Protein AF-A0A7W4HFF4-F1 (afdb_monomer_lite)

Structure (mmCIF, N/CA/C/O backbone):
data_AF-A0A7W4HFF4-F1
#
_entry.id   AF-A0A7W4HFF4-F1
#
loop_
_atom_site.group_PDB
_atom_site.id
_atom_site.type_symbol
_atom_site.label_atom_id
_atom_site.label_alt_id
_atom_site.label_comp_id
_atom_site.label_asym_id
_atom_site.label_entity_id
_atom_site.label_seq_id
_atom_site.pdbx_PDB_ins_code
_atom_site.Cartn_x
_atom_site.Cartn_y
_atom_site.Cartn_z
_atom_site.occupancy
_atom_site.B_iso_or_equiv
_atom_site.auth_seq_id
_atom_site.auth_comp_id
_atom_site.auth_asym_id
_atom_site.auth_atom_id
_atom_site.pdbx_PDB_model_num
ATOM 1 N N . MET A 1 1 ? 25.018 30.167 -83.574 1.00 41.09 1 MET A N 1
ATOM 2 C CA . MET A 1 1 ? 24.371 29.068 -84.323 1.00 41.09 1 MET A CA 1
ATOM 3 C C . MET A 1 1 ? 24.037 27.959 -83.341 1.00 41.09 1 MET A C 1
ATOM 5 O O . MET A 1 1 ? 24.843 27.673 -82.468 1.00 41.09 1 MET A O 1
ATOM 9 N N . LYS A 1 2 ? 22.814 27.438 -83.441 1.00 47.41 2 LYS A N 1
ATOM 10 C CA . LYS A 1 2 ? 22.212 26.390 -82.606 1.00 47.41 2 LYS A CA 1
ATOM 11 C C . LYS A 1 2 ? 23.017 25.086 -82.650 1.00 47.41 2 LYS A C 1
ATOM 13 O O . LYS A 1 2 ? 23.523 24.759 -83.720 1.00 47.41 2 LYS A O 1
ATOM 18 N N . LYS A 1 3 ? 23.011 24.322 -81.552 1.00 48.97 3 LYS A N 1
ATOM 19 C CA . LYS A 1 3 ? 22.792 22.863 -81.538 1.00 48.97 3 LYS A CA 1
ATOM 20 C C . LYS A 1 3 ? 22.540 22.372 -80.111 1.00 48.97 3 LYS A C 1
ATOM 22 O O . LYS A 1 3 ? 23.111 22.861 -79.147 1.00 48.97 3 LYS A O 1
ATOM 27 N N . THR A 1 4 ? 21.596 21.458 -80.037 1.00 56.78 4 THR A N 1
ATOM 28 C CA . THR A 1 4 ? 20.782 21.053 -78.898 1.00 56.78 4 THR A CA 1
ATOM 29 C C . THR A 1 4 ? 21.118 19.603 -78.520 1.00 56.78 4 THR A C 1
ATOM 31 O O . THR A 1 4 ? 21.523 18.853 -79.402 1.00 56.78 4 THR A O 1
ATOM 34 N N . ILE A 1 5 ? 20.790 19.217 -77.272 1.00 54.94 5 ILE A N 1
ATOM 35 C CA . ILE A 1 5 ? 20.421 17.854 -76.806 1.00 54.94 5 ILE A CA 1
ATOM 36 C C . ILE A 1 5 ? 21.592 16.867 -76.556 1.00 54.94 5 ILE A C 1
ATOM 38 O O . ILE A 1 5 ? 22.292 16.492 -77.484 1.00 54.94 5 ILE A O 1
ATOM 42 N N . LEU A 1 6 ? 21.761 16.340 -75.327 1.00 48.41 6 LEU A N 1
ATOM 43 C CA . LEU A 1 6 ? 21.040 15.154 -74.822 1.00 48.41 6 LEU A CA 1
ATOM 44 C C . LEU A 1 6 ? 21.296 14.894 -73.321 1.00 48.41 6 LEU A C 1
ATOM 46 O O . LEU A 1 6 ? 22.393 15.072 -72.803 1.00 48.41 6 LEU A O 1
ATOM 50 N N . LEU A 1 7 ? 20.213 14.487 -72.663 1.00 52.03 7 LEU A N 1
ATOM 51 C CA . LEU A 1 7 ? 20.018 14.097 -71.268 1.00 52.03 7 LEU A CA 1
ATOM 52 C C . LEU A 1 7 ? 20.974 13.006 -70.756 1.00 52.03 7 LEU A C 1
ATOM 54 O O . LEU A 1 7 ? 21.069 11.942 -71.359 1.00 52.03 7 LEU A O 1
ATOM 58 N N . LEU A 1 8 ? 21.508 13.198 -69.546 1.00 53.56 8 LEU A N 1
ATOM 59 C CA . LEU A 1 8 ? 21.849 12.100 -68.639 1.00 53.56 8 LEU A CA 1
ATOM 60 C C . LEU A 1 8 ? 21.170 12.346 -67.288 1.00 53.56 8 LEU A C 1
ATOM 62 O O . LEU A 1 8 ? 21.556 13.217 -66.512 1.00 53.56 8 LEU A O 1
ATOM 66 N N . PHE A 1 9 ? 20.112 11.570 -67.055 1.00 49.31 9 PHE A N 1
ATOM 67 C CA . PHE A 1 9 ? 19.421 11.425 -65.780 1.00 49.31 9 PHE A CA 1
ATOM 68 C C . PHE A 1 9 ? 20.376 10.818 -64.745 1.00 49.31 9 PHE A C 1
ATOM 70 O O . PHE A 1 9 ? 20.553 9.604 -64.679 1.00 49.31 9 PHE A O 1
ATOM 77 N N . GLY A 1 10 ? 20.979 11.665 -63.914 1.00 48.59 10 GLY A N 1
ATOM 78 C CA . GLY A 1 10 ? 21.575 11.241 -62.654 1.00 48.59 10 GLY A CA 1
ATOM 79 C C . GLY A 1 10 ? 20.489 11.144 -61.590 1.00 48.59 10 GLY A C 1
ATOM 80 O O . GLY A 1 10 ? 20.139 12.149 -60.977 1.00 48.59 10 GLY A O 1
ATOM 81 N N . PHE A 1 11 ? 19.953 9.942 -61.367 1.00 52.25 11 PHE A N 1
ATOM 82 C CA . PHE A 1 11 ? 19.174 9.620 -60.169 1.00 52.25 11 PHE A CA 1
ATOM 83 C C . PHE A 1 11 ? 20.091 9.707 -58.936 1.00 52.25 11 PHE A C 1
ATOM 85 O O . PHE A 1 11 ? 20.607 8.705 -58.447 1.00 52.25 11 PHE A O 1
ATOM 92 N N . LEU A 1 12 ? 20.299 10.917 -58.414 1.00 51.22 12 LEU A N 1
ATOM 93 C CA . LEU A 1 12 ? 20.770 11.107 -57.046 1.00 51.22 12 LEU A CA 1
ATOM 94 C C . LEU A 1 12 ? 19.576 10.913 -56.114 1.00 51.22 12 LEU A C 1
ATOM 96 O O . LEU A 1 12 ? 18.897 11.848 -55.702 1.00 51.22 12 LEU A O 1
ATOM 100 N N . SER A 1 13 ? 19.324 9.644 -55.802 1.00 55.31 13 SER A N 1
ATOM 101 C CA . SER A 1 13 ? 18.551 9.238 -54.635 1.00 55.31 13 SER A CA 1
ATOM 102 C C . SER A 1 13 ? 19.335 9.619 -53.376 1.00 55.31 13 SER A C 1
ATOM 104 O O . SER A 1 13 ? 20.003 8.783 -52.771 1.00 55.31 13 SER A O 1
ATOM 106 N N . THR A 1 14 ? 19.279 10.887 -52.971 1.00 54.44 14 THR A N 1
ATOM 107 C CA . THR A 1 14 ? 19.642 11.284 -51.608 1.00 54.44 14 THR A CA 1
ATOM 108 C C . THR A 1 14 ? 18.366 11.328 -50.789 1.00 54.44 14 THR A C 1
ATOM 110 O O . THR A 1 14 ? 17.456 12.103 -51.080 1.00 54.44 14 THR A O 1
ATOM 113 N N . GLY A 1 15 ? 18.297 10.414 -49.823 1.00 57.16 15 GLY A N 1
ATOM 114 C CA . GLY A 1 15 ? 17.109 10.083 -49.057 1.00 57.16 15 GLY A CA 1
ATOM 115 C C . GLY A 1 15 ? 16.388 11.292 -48.476 1.00 57.16 15 GLY A C 1
ATOM 116 O O . GLY A 1 15 ? 16.991 12.266 -48.026 1.00 57.16 15 GLY A O 1
ATOM 117 N N . ILE A 1 16 ? 15.066 11.172 -48.458 1.00 51.16 16 ILE A N 1
ATOM 118 C CA . ILE A 1 16 ? 14.171 12.026 -47.691 1.00 51.16 16 ILE A CA 1
ATOM 119 C C . ILE A 1 16 ? 14.511 11.787 -46.216 1.00 51.16 16 ILE A C 1
ATOM 121 O O . ILE A 1 16 ? 13.956 10.904 -45.566 1.00 51.16 16 ILE A O 1
ATOM 125 N N . PHE A 1 17 ? 15.465 12.542 -45.676 1.00 53.81 17 PHE A N 1
ATOM 126 C CA . PHE A 1 17 ? 15.553 12.693 -44.235 1.00 53.81 17 PHE A CA 1
ATOM 127 C C . PHE A 1 17 ? 14.319 13.483 -43.830 1.00 53.81 17 PHE A C 1
ATOM 129 O O . PHE A 1 17 ? 14.193 14.663 -44.156 1.00 53.81 17 PHE A O 1
ATOM 136 N N . ALA A 1 18 ? 13.392 12.807 -43.155 1.00 48.66 18 ALA A N 1
ATOM 137 C CA . ALA A 1 18 ? 12.320 13.450 -42.423 1.00 48.66 18 ALA A CA 1
ATOM 138 C C . ALA A 1 18 ? 12.959 14.467 -41.467 1.00 48.66 18 ALA A C 1
ATOM 140 O O . ALA A 1 18 ? 13.519 14.106 -40.424 1.00 48.66 18 ALA A O 1
ATOM 141 N N . GLN A 1 19 ? 12.961 15.736 -41.877 1.00 48.03 19 GLN A N 1
ATOM 142 C CA . GLN A 1 19 ? 13.445 16.824 -41.051 1.00 48.03 19 GLN A CA 1
ATOM 143 C C . GLN A 1 19 ? 12.420 17.020 -39.944 1.00 48.03 19 GLN A C 1
ATOM 145 O O . GLN A 1 19 ? 11.314 17.510 -40.166 1.00 48.03 19 GLN A O 1
ATOM 150 N N . SER A 1 20 ? 12.770 16.577 -38.741 1.00 55.72 20 SER A N 1
ATOM 151 C CA . SER A 1 20 ? 12.096 17.072 -37.552 1.00 55.72 20 SER A CA 1
ATOM 152 C C . SER A 1 20 ? 12.298 18.577 -37.453 1.00 55.72 20 SER A C 1
ATOM 154 O O . SER A 1 20 ? 13.272 19.139 -37.951 1.00 55.72 20 SER A O 1
ATOM 156 N N . GLN A 1 21 ? 11.386 19.224 -36.739 1.00 63.94 21 GLN A N 1
ATOM 157 C CA . GLN A 1 21 ? 11.480 20.648 -36.431 1.00 63.94 21 GLN A CA 1
ATOM 158 C C . GLN A 1 21 ? 12.743 21.005 -35.613 1.00 63.94 21 GLN A C 1
ATOM 160 O O . GLN A 1 21 ? 13.084 22.181 -35.542 1.00 63.94 21 GLN A O 1
ATOM 165 N N . TYR A 1 22 ? 13.438 20.028 -35.000 1.00 73.62 22 TYR A N 1
ATOM 166 C CA . TYR A 1 22 ? 14.584 20.279 -34.119 1.00 73.62 22 TYR A CA 1
ATOM 167 C C . TYR A 1 22 ? 15.729 19.284 -34.316 1.00 73.62 22 TYR A C 1
ATOM 169 O O . TYR A 1 22 ? 15.546 18.072 -34.212 1.00 73.62 22 TYR A O 1
ATOM 177 N N . THR A 1 23 ? 16.939 19.803 -34.518 1.00 80.81 23 THR A N 1
ATOM 178 C CA . THR A 1 23 ? 18.147 18.975 -34.606 1.00 80.81 23 THR A CA 1
ATOM 179 C C . THR A 1 23 ? 18.574 18.454 -33.234 1.00 80.81 23 THR A C 1
ATOM 181 O O . THR A 1 23 ? 18.249 19.029 -32.196 1.00 80.81 23 THR A O 1
ATOM 184 N N . VAL A 1 24 ? 19.380 17.389 -33.228 1.00 79.69 24 VAL A N 1
ATOM 185 C CA . VAL A 1 24 ? 19.966 16.813 -32.006 1.00 79.69 24 VAL A CA 1
ATOM 186 C C . VAL A 1 24 ? 20.655 17.882 -31.149 1.00 79.69 24 VAL A C 1
ATOM 188 O O . VAL A 1 24 ? 20.428 17.936 -29.943 1.00 79.69 24 VAL A O 1
ATOM 191 N N . GLU A 1 25 ? 21.441 18.769 -31.762 1.00 81.44 25 GLU A N 1
ATOM 192 C CA . GLU A 1 25 ? 22.137 19.838 -31.037 1.00 81.44 25 GLU A CA 1
ATOM 193 C C . GLU A 1 25 ? 21.177 20.873 -30.438 1.00 81.44 25 GLU A C 1
ATOM 195 O O . GLU A 1 25 ? 21.407 21.382 -29.338 1.00 81.44 25 GLU A O 1
ATOM 200 N N . GLN A 1 26 ? 20.081 21.178 -31.138 1.00 79.50 26 GLN A N 1
ATOM 201 C CA . GLN A 1 26 ? 19.042 22.077 -30.634 1.00 79.50 26 GLN A CA 1
ATOM 202 C C . GLN A 1 26 ? 18.314 21.448 -29.441 1.00 79.50 26 GLN A C 1
ATOM 204 O O . GLN A 1 26 ? 18.057 22.125 -28.445 1.00 79.50 26 GLN A O 1
ATOM 209 N N . THR A 1 27 ? 18.043 20.142 -29.487 1.00 83.75 27 THR A N 1
ATOM 210 C CA . THR A 1 27 ? 17.456 19.400 -28.363 1.00 83.75 27 THR A CA 1
ATOM 211 C C . THR A 1 27 ? 18.422 19.291 -27.173 1.00 83.75 27 THR A C 1
ATOM 213 O O . THR A 1 27 ? 18.000 19.353 -26.013 1.00 83.75 27 THR A O 1
ATOM 216 N N . GLU A 1 28 ? 19.730 19.188 -27.419 1.00 82.94 28 GLU A N 1
ATOM 217 C CA . GLU A 1 28 ? 20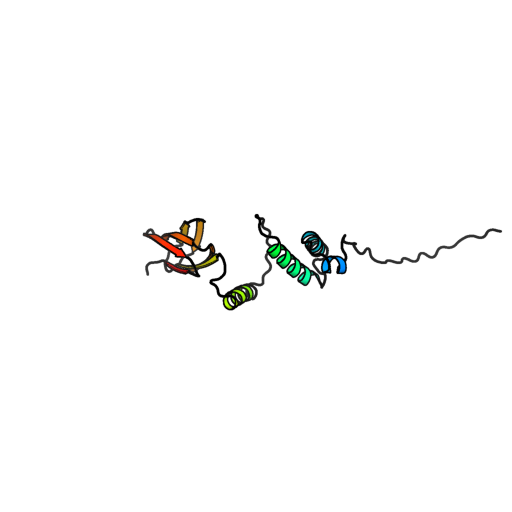.760 19.175 -26.370 1.00 82.94 28 GLU A CA 1
ATOM 218 C C . GLU A 1 28 ? 20.889 20.519 -25.659 1.00 82.94 28 GLU A C 1
ATOM 220 O O . GLU A 1 28 ? 20.982 20.540 -24.430 1.00 82.94 28 GLU A O 1
ATOM 225 N N . LYS A 1 29 ? 20.814 21.630 -26.396 1.00 86.25 29 LYS A N 1
ATOM 226 C CA . LYS A 1 29 ? 20.913 22.985 -25.832 1.00 86.25 29 LYS A CA 1
ATOM 227 C C . LYS A 1 29 ? 19.598 23.496 -25.228 1.00 86.25 29 LYS A C 1
ATOM 229 O O . LYS A 1 29 ? 19.630 24.375 -24.373 1.00 86.25 29 LYS A O 1
ATOM 234 N N . SER A 1 30 ? 18.448 22.949 -25.628 1.00 80.88 30 SER A N 1
ATOM 235 C CA . SER A 1 30 ? 17.135 23.403 -25.146 1.00 80.88 30 SER A CA 1
ATOM 236 C C . SER A 1 30 ? 16.778 22.860 -23.756 1.00 80.88 30 SER A C 1
ATOM 238 O O . SER A 1 30 ? 16.967 21.675 -23.476 1.00 80.88 30 SER A O 1
ATOM 240 N N . ASN A 1 31 ? 16.205 23.712 -22.902 1.00 85.00 31 ASN A N 1
ATOM 241 C CA . ASN A 1 31 ? 15.615 23.337 -21.609 1.00 85.00 31 ASN A CA 1
ATOM 242 C C . ASN A 1 31 ? 14.079 23.219 -21.664 1.00 85.00 31 ASN A C 1
ATOM 244 O O . ASN A 1 31 ? 13.447 23.012 -20.632 1.00 85.00 31 ASN A O 1
ATOM 248 N N . ASP A 1 32 ? 13.469 23.347 -22.846 1.00 83.69 32 ASP A N 1
ATOM 249 C CA . ASP A 1 32 ? 12.020 23.212 -23.013 1.00 83.69 32 ASP A CA 1
ATOM 250 C C . ASP A 1 32 ? 11.620 21.723 -23.109 1.00 83.69 32 ASP A C 1
ATOM 252 O O . ASP A 1 32 ? 12.034 21.035 -24.054 1.00 83.69 32 ASP A O 1
ATOM 256 N N . PRO A 1 33 ? 10.795 21.196 -22.180 1.00 85.25 33 PRO A N 1
ATOM 257 C CA . PRO A 1 33 ? 10.343 19.807 -22.218 1.00 85.25 33 PRO A CA 1
ATOM 258 C C . PRO A 1 33 ? 9.572 19.458 -23.500 1.00 85.25 33 PRO A C 1
ATOM 260 O O . PRO A 1 33 ? 9.632 18.311 -23.941 1.00 85.25 33 PRO A O 1
ATOM 263 N N . LYS A 1 34 ? 8.895 20.416 -24.147 1.00 85.56 34 LYS A N 1
ATOM 264 C CA . LYS A 1 34 ? 8.171 20.176 -25.406 1.00 85.56 34 LYS A CA 1
ATOM 265 C C . LYS A 1 34 ? 9.126 19.887 -26.562 1.00 85.56 34 LYS A C 1
ATOM 267 O O . LYS A 1 34 ? 8.871 18.978 -27.349 1.00 85.56 34 LYS A O 1
ATOM 272 N N . VAL A 1 35 ? 10.251 20.602 -26.628 1.00 85.44 35 VAL A N 1
ATOM 273 C CA . VAL A 1 35 ? 11.298 20.390 -27.645 1.00 85.44 35 VAL A CA 1
ATOM 274 C C . VAL A 1 35 ? 11.923 19.003 -27.486 1.00 85.44 35 VAL A C 1
ATOM 276 O O . VAL A 1 35 ? 12.103 18.280 -28.466 1.00 85.44 35 VAL A O 1
ATOM 279 N N . VAL A 1 36 ? 12.190 18.595 -26.242 1.00 86.94 36 VAL A N 1
ATOM 280 C CA . VAL A 1 36 ? 12.753 17.273 -25.931 1.00 86.94 36 VAL A CA 1
ATOM 281 C C . VAL A 1 36 ? 11.743 16.150 -26.208 1.00 86.94 36 VAL A C 1
ATOM 283 O O . VAL A 1 36 ? 12.107 15.138 -26.806 1.00 86.94 36 VAL A O 1
ATOM 286 N N . ALA A 1 37 ? 10.468 16.332 -25.851 1.00 86.94 37 ALA A N 1
ATOM 287 C CA . ALA A 1 37 ? 9.404 15.363 -26.124 1.00 86.94 37 ALA A CA 1
ATOM 288 C C . ALA A 1 37 ? 9.172 15.153 -27.629 1.00 86.94 37 ALA A C 1
ATOM 290 O O . ALA A 1 37 ? 9.077 14.012 -28.081 1.00 86.94 37 ALA A O 1
ATOM 291 N N . ASN A 1 38 ? 9.151 16.236 -28.413 1.00 85.94 38 ASN A N 1
ATOM 292 C CA . ASN A 1 38 ? 8.966 16.162 -29.861 1.00 85.94 38 ASN A CA 1
ATOM 293 C C . ASN A 1 38 ? 10.100 15.376 -30.544 1.00 85.94 38 ASN A C 1
ATOM 295 O O . ASN A 1 38 ? 9.850 14.584 -31.450 1.00 85.94 38 ASN A O 1
ATOM 299 N N . PHE A 1 39 ? 11.346 15.533 -30.084 1.00 87.00 39 PHE A N 1
ATOM 300 C CA . PHE A 1 39 ? 12.468 14.744 -30.598 1.00 87.00 39 PHE A CA 1
ATOM 301 C C . PHE A 1 39 ? 12.297 13.241 -30.306 1.00 87.00 39 PHE A C 1
ATOM 303 O O . PHE A 1 39 ? 12.492 12.409 -31.190 1.00 87.00 39 PHE A O 1
ATOM 310 N N . ILE A 1 40 ? 11.890 12.882 -29.083 1.00 86.19 40 ILE A N 1
ATOM 311 C CA . ILE A 1 40 ? 11.707 11.480 -28.664 1.00 86.19 40 ILE A CA 1
ATOM 312 C C . ILE A 1 40 ? 10.621 10.777 -29.490 1.00 86.19 40 ILE A C 1
ATOM 314 O O . ILE A 1 40 ? 10.798 9.615 -29.853 1.00 86.19 40 ILE A O 1
ATOM 318 N N . VAL A 1 41 ? 9.511 11.469 -29.774 1.00 88.50 41 VAL A N 1
ATOM 319 C CA . VAL A 1 41 ? 8.390 10.929 -30.563 1.00 88.50 41 VAL A CA 1
ATOM 320 C C . VAL A 1 41 ? 8.797 10.698 -32.017 1.00 88.50 41 VAL A C 1
ATOM 322 O O . VAL A 1 41 ? 8.482 9.653 -32.579 1.00 88.50 41 VAL A O 1
ATOM 325 N N . ASN A 1 42 ? 9.536 11.638 -32.610 1.00 81.94 42 ASN A N 1
ATOM 326 C CA . ASN A 1 42 ? 9.919 11.564 -34.019 1.00 81.94 42 ASN A CA 1
ATOM 327 C C . ASN A 1 42 ? 11.100 10.610 -34.282 1.00 81.94 42 ASN A C 1
ATOM 329 O O . ASN A 1 42 ? 11.239 10.113 -35.397 1.00 81.94 42 ASN A O 1
ATOM 333 N N . TYR A 1 43 ? 11.930 10.317 -33.271 1.00 82.31 43 TYR A N 1
ATOM 334 C CA . TYR A 1 43 ? 13.108 9.451 -33.411 1.00 82.31 43 TYR A CA 1
ATOM 335 C C . TYR A 1 43 ? 13.215 8.392 -32.304 1.00 82.31 43 TYR A C 1
ATOM 337 O O . TYR A 1 43 ? 14.159 8.401 -31.509 1.00 82.31 43 TYR A O 1
ATOM 345 N N . PRO A 1 44 ? 12.293 7.421 -32.242 1.00 80.06 44 PRO A N 1
ATOM 346 C CA . PRO A 1 44 ? 12.268 6.434 -31.164 1.00 80.06 44 PRO A CA 1
ATOM 347 C C . PRO A 1 44 ? 13.510 5.524 -31.126 1.00 80.06 44 PRO A C 1
ATOM 349 O O . PRO A 1 44 ? 13.874 5.046 -30.052 1.00 80.06 44 PRO A O 1
ATOM 352 N N . THR A 1 45 ? 14.173 5.307 -32.267 1.00 81.88 45 THR A N 1
ATOM 353 C CA . THR A 1 45 ? 15.332 4.407 -32.426 1.00 81.88 45 THR A CA 1
ATOM 354 C C . THR A 1 45 ? 16.684 5.127 -32.485 1.00 81.88 45 THR A C 1
ATOM 356 O O . THR A 1 45 ? 17.717 4.478 -32.633 1.00 81.88 45 THR A O 1
ATOM 359 N N . HIS A 1 46 ? 16.714 6.458 -32.366 1.00 84.19 46 HIS A N 1
ATOM 360 C CA . HIS A 1 46 ? 17.957 7.226 -32.456 1.00 84.19 46 HIS A CA 1
ATOM 361 C C . HIS A 1 46 ? 18.844 7.017 -31.209 1.00 84.19 46 HIS A C 1
ATOM 363 O O . HIS A 1 46 ? 18.332 7.004 -30.085 1.00 84.19 46 HIS A O 1
ATOM 369 N N . PRO A 1 47 ? 20.181 6.905 -31.355 1.00 84.75 47 PRO A N 1
ATOM 370 C CA . PRO A 1 47 ? 21.090 6.564 -30.254 1.00 84.75 47 PRO A CA 1
ATOM 371 C C . PRO A 1 47 ? 21.060 7.553 -29.080 1.00 84.75 47 PRO A C 1
ATOM 373 O O . PRO A 1 47 ? 21.327 7.163 -27.947 1.00 84.75 47 PRO A O 1
ATOM 376 N N . LYS A 1 48 ? 20.694 8.823 -29.316 1.00 84.12 48 LYS A N 1
ATOM 377 C CA . LYS A 1 48 ? 20.547 9.838 -28.251 1.00 84.12 48 LYS A CA 1
ATOM 378 C C . LYS A 1 48 ? 19.156 9.902 -27.603 1.00 84.12 48 LYS A C 1
ATOM 380 O O . LYS A 1 48 ? 18.966 10.608 -26.617 1.00 84.12 48 LYS A O 1
ATOM 385 N N . THR A 1 49 ? 18.173 9.160 -28.105 1.00 82.19 49 THR A N 1
ATOM 386 C CA . THR A 1 49 ? 16.806 9.154 -27.555 1.00 82.19 49 THR A CA 1
ATOM 387 C C . THR A 1 49 ? 16.723 8.688 -26.094 1.00 82.19 49 THR A C 1
ATOM 389 O O . THR A 1 49 ? 15.964 9.296 -25.335 1.00 82.19 49 THR A O 1
ATOM 392 N N . PRO A 1 50 ? 17.504 7.692 -25.627 1.00 86.62 50 PRO A N 1
ATOM 393 C CA . PRO A 1 50 ? 17.556 7.334 -24.206 1.00 86.62 50 PRO A CA 1
ATOM 394 C C . PRO A 1 50 ? 18.006 8.493 -23.301 1.00 86.62 50 PRO A C 1
ATOM 396 O O . PRO A 1 50 ? 17.436 8.696 -22.228 1.00 86.62 50 PRO A O 1
ATOM 399 N N . GLU A 1 51 ? 18.975 9.294 -23.751 1.00 86.69 51 GLU A N 1
ATOM 400 C CA . GLU A 1 51 ? 19.468 10.464 -23.015 1.00 86.69 51 GLU A CA 1
ATOM 401 C C . GLU A 1 51 ? 18.423 11.582 -22.971 1.00 86.69 51 GLU A C 1
ATOM 403 O O . GLU A 1 51 ? 18.162 12.159 -21.913 1.00 86.69 51 GLU A O 1
ATOM 408 N N . PHE A 1 52 ? 17.726 11.830 -24.080 1.00 89.19 52 PHE A N 1
ATOM 409 C CA . PHE A 1 52 ? 16.638 12.806 -24.103 1.00 89.19 52 PHE A CA 1
ATOM 410 C C . PHE A 1 52 ? 15.445 12.392 -23.240 1.00 89.19 52 PHE A C 1
ATOM 412 O O . PHE A 1 52 ? 14.863 13.245 -22.571 1.00 89.19 52 PHE A O 1
ATOM 419 N N . LYS A 1 53 ? 15.125 11.095 -23.149 1.00 86.12 53 LYS A N 1
ATOM 420 C CA . LYS A 1 53 ? 14.116 10.586 -22.200 1.00 86.12 53 LYS A CA 1
ATOM 421 C C . LYS A 1 53 ? 14.494 10.900 -20.749 1.00 86.12 53 LYS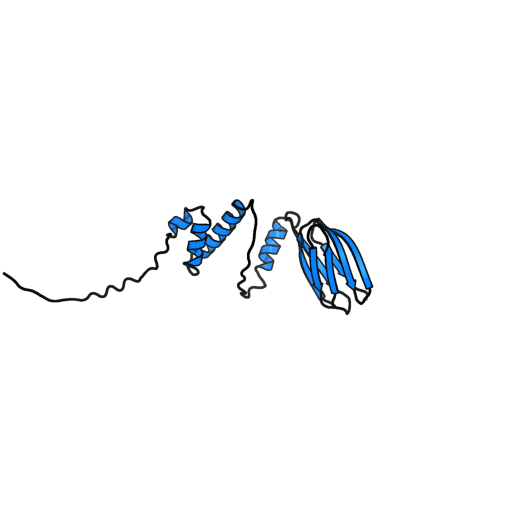 A C 1
ATOM 423 O O . LYS A 1 53 ? 13.653 11.367 -19.982 1.00 86.12 53 LYS A O 1
ATOM 428 N N . ARG A 1 54 ? 15.766 10.708 -20.379 1.00 88.00 54 ARG A N 1
ATOM 429 C CA . ARG A 1 54 ? 16.287 11.061 -19.045 1.00 88.00 54 ARG A CA 1
ATOM 430 C C . ARG A 1 54 ? 16.241 12.568 -18.798 1.00 88.00 54 ARG A C 1
ATOM 432 O O . ARG A 1 54 ? 15.835 12.998 -17.719 1.00 88.00 54 ARG A O 1
ATOM 439 N N . LYS A 1 55 ? 16.623 13.370 -19.794 1.00 86.31 55 LYS A N 1
ATOM 440 C CA . LYS A 1 55 ? 16.576 14.836 -19.727 1.00 86.31 55 LYS A CA 1
ATOM 441 C C . LYS A 1 55 ? 15.145 15.344 -19.527 1.00 86.31 55 LYS A C 1
ATOM 443 O O . LYS A 1 55 ? 14.922 16.164 -18.642 1.00 86.31 55 LYS A O 1
ATOM 448 N N . LEU A 1 56 ? 14.174 14.805 -20.266 1.00 86.56 56 LEU A N 1
ATOM 449 C CA . LEU A 1 56 ? 12.759 15.159 -20.132 1.00 86.56 56 LEU A CA 1
ATOM 450 C C . LEU A 1 56 ? 12.214 14.853 -18.730 1.00 86.56 56 LEU A C 1
ATOM 452 O O . LEU A 1 56 ? 11.552 15.704 -18.145 1.00 86.56 56 LEU A O 1
ATOM 456 N N . ALA A 1 57 ? 12.553 13.692 -18.161 1.00 85.19 57 ALA A N 1
ATOM 457 C CA . ALA A 1 57 ? 12.144 13.322 -16.803 1.00 85.19 57 ALA A CA 1
ATOM 458 C C . ALA A 1 57 ? 12.692 14.286 -15.731 1.00 85.19 57 ALA A C 1
ATOM 460 O O . ALA A 1 57 ? 12.005 14.616 -14.763 1.00 85.19 57 ALA A O 1
ATOM 461 N N . ARG A 1 58 ? 13.923 14.788 -15.907 1.00 84.19 58 ARG A N 1
ATOM 462 C CA . ARG A 1 58 ? 14.512 15.796 -15.006 1.00 84.19 58 ARG A CA 1
ATOM 463 C C . ARG A 1 58 ? 13.824 17.152 -15.144 1.00 84.19 58 ARG A C 1
ATOM 465 O O . ARG A 1 58 ? 13.506 17.778 -14.135 1.00 84.19 58 ARG A O 1
ATOM 472 N N . LEU A 1 59 ? 13.553 17.580 -16.379 1.00 83.50 59 LEU A N 1
ATOM 473 C CA . LEU A 1 59 ? 12.839 18.829 -16.648 1.00 83.50 59 LEU A CA 1
ATOM 474 C C . LEU A 1 59 ? 11.410 18.784 -16.090 1.00 83.50 59 LEU A C 1
ATOM 476 O O . LEU A 1 59 ? 10.977 19.757 -15.477 1.00 83.50 59 LEU A O 1
ATOM 480 N N . SER A 1 60 ? 10.701 17.654 -16.195 1.00 73.69 60 SER A N 1
ATOM 481 C CA . SER A 1 60 ? 9.362 17.512 -15.607 1.00 73.69 60 SER A CA 1
ATOM 482 C C . SER A 1 60 ? 9.375 17.597 -14.080 1.00 73.69 60 SER A C 1
ATOM 484 O O . SER A 1 60 ? 8.480 18.208 -13.509 1.00 73.69 60 SER A O 1
ATOM 486 N N . VAL A 1 61 ? 10.400 17.062 -13.405 1.00 71.62 61 VAL A N 1
ATOM 487 C CA . VAL A 1 61 ? 10.536 17.172 -11.939 1.00 71.62 61 VAL A CA 1
ATOM 488 C C . VAL A 1 61 ? 10.826 18.613 -11.510 1.00 71.62 61 VAL A C 1
ATOM 490 O O . VAL A 1 61 ? 10.246 19.081 -10.537 1.00 71.62 61 VAL A O 1
ATOM 493 N N . SER A 1 62 ? 11.658 19.342 -12.260 1.00 59.06 62 SER A N 1
ATOM 494 C CA . SER A 1 62 ? 11.969 20.747 -11.958 1.00 59.06 62 SER A CA 1
ATOM 495 C C . SER A 1 62 ? 10.815 21.714 -12.255 1.00 59.06 62 SER A C 1
ATOM 497 O O . SER A 1 62 ? 10.796 22.811 -11.706 1.00 59.06 62 SER A O 1
ATOM 499 N N . SER A 1 63 ? 9.872 21.322 -13.117 1.00 51.50 63 SER A N 1
ATOM 500 C CA . SER A 1 63 ? 8.738 22.158 -13.548 1.00 51.50 63 SER A CA 1
ATOM 501 C C . SER A 1 63 ? 7.447 21.889 -12.764 1.00 51.50 63 SER A C 1
ATOM 503 O O . SER A 1 63 ? 6.460 22.595 -12.945 1.00 51.50 63 SER A O 1
ATOM 505 N N . SER A 1 64 ? 7.419 20.863 -11.907 1.00 44.84 64 SER A N 1
ATOM 506 C CA . SER A 1 64 ? 6.186 20.391 -11.268 1.00 44.84 64 SER A CA 1
ATOM 507 C C . SER A 1 64 ? 6.019 20.916 -9.844 1.00 44.84 64 SER A C 1
ATOM 509 O O . SER A 1 64 ? 6.078 20.169 -8.871 1.00 44.84 64 SER A O 1
ATOM 511 N N . SER A 1 65 ? 5.693 22.200 -9.747 1.00 45.66 65 SER A N 1
ATOM 512 C CA . SER A 1 65 ? 4.715 22.713 -8.786 1.00 45.66 65 SER A CA 1
ATOM 513 C C . SER A 1 65 ? 3.402 23.014 -9.525 1.00 45.66 65 SER A C 1
ATOM 515 O O . SER A 1 65 ? 2.990 24.162 -9.603 1.00 45.66 65 SER A O 1
ATOM 517 N N . SER A 1 66 ? 2.758 22.003 -10.133 1.00 38.28 66 SER A N 1
ATOM 518 C CA . SER A 1 66 ? 1.302 21.965 -10.427 1.00 38.28 66 SER A CA 1
ATOM 519 C C . SER A 1 66 ? 0.873 20.728 -11.252 1.00 38.28 66 SER A C 1
ATOM 521 O O . SER A 1 66 ? 1.249 20.554 -12.400 1.00 38.28 66 SER A O 1
ATOM 523 N N . HIS A 1 67 ? 0.068 19.871 -10.614 1.00 38.28 67 HIS A N 1
ATOM 524 C CA . HIS A 1 67 ? -1.146 19.185 -11.099 1.00 38.28 67 HIS A CA 1
ATOM 525 C C . HIS A 1 67 ? -1.279 18.553 -12.521 1.00 38.28 67 HIS A C 1
ATOM 527 O O . HIS A 1 67 ? -1.436 19.242 -13.520 1.00 38.28 67 HIS A O 1
ATOM 533 N N . THR A 1 68 ? -1.499 17.219 -12.495 1.00 39.44 68 THR A N 1
ATOM 534 C CA . THR A 1 68 ? -2.589 16.436 -13.157 1.00 39.44 68 THR A CA 1
ATOM 535 C C . THR A 1 68 ? -2.326 15.660 -14.474 1.00 39.44 68 THR A C 1
ATOM 537 O O . THR A 1 68 ? -2.298 16.215 -15.561 1.00 39.44 68 THR A O 1
ATOM 540 N N . SER A 1 69 ? -2.272 14.324 -14.303 1.00 43.12 69 SER A N 1
ATOM 541 C CA . SER A 1 69 ? -2.848 13.186 -15.070 1.00 43.12 69 SER A CA 1
ATOM 542 C C . SER A 1 69 ? -2.707 13.048 -16.598 1.00 43.12 69 SER A C 1
ATOM 544 O O . SER A 1 69 ? -3.253 13.845 -17.350 1.00 43.12 69 SER A O 1
ATOM 546 N N . THR A 1 70 ? -2.223 11.882 -17.065 1.00 36.66 70 THR A N 1
ATOM 547 C CA . THR A 1 70 ? -3.045 10.802 -17.686 1.00 36.66 70 THR A CA 1
ATOM 548 C C . THR A 1 70 ? -2.168 9.673 -18.263 1.00 36.66 70 THR A C 1
ATOM 550 O O . THR A 1 70 ? -1.096 9.896 -18.812 1.00 36.66 70 THR A O 1
ATOM 553 N N . SER A 1 71 ? -2.664 8.449 -18.072 1.00 45.12 71 SER A N 1
ATOM 554 C CA . SER A 1 71 ? -2.188 7.128 -18.502 1.00 45.12 71 SER A CA 1
ATOM 555 C C . SER A 1 71 ? -1.774 7.009 -19.976 1.00 45.12 71 SER A C 1
ATOM 557 O O . SER A 1 71 ? -2.517 7.449 -20.844 1.00 45.12 71 SER A O 1
ATOM 559 N N . HIS A 1 72 ? -0.675 6.294 -20.249 1.00 38.38 72 HIS A N 1
ATOM 560 C CA . HIS A 1 72 ? -0.685 5.162 -21.185 1.00 38.38 72 HIS A CA 1
ATOM 561 C C . HIS A 1 72 ? 0.537 4.253 -20.988 1.00 38.38 72 HIS A C 1
ATOM 563 O O . HIS A 1 72 ? 1.693 4.658 -21.083 1.00 38.38 72 HIS A O 1
ATOM 569 N N . GLN A 1 73 ? 0.230 2.993 -20.700 1.00 48.41 73 GLN A N 1
ATOM 570 C CA . GLN A 1 73 ? 1.134 1.851 -20.661 1.00 48.41 73 GLN A CA 1
ATOM 571 C C . GLN A 1 73 ? 1.727 1.590 -22.057 1.00 48.41 73 GLN A C 1
ATOM 573 O O . GLN A 1 73 ? 1.009 1.700 -23.052 1.00 48.41 73 GLN A O 1
ATOM 578 N N . PRO A 1 74 ? 2.980 1.119 -22.142 1.00 38.28 74 PRO A N 1
ATOM 579 C CA . PRO A 1 74 ? 3.203 -0.106 -22.900 1.00 38.28 74 PRO A CA 1
ATOM 580 C C . PRO A 1 74 ? 3.800 -1.182 -22.004 1.00 38.28 74 PRO A C 1
ATOM 582 O O . PRO A 1 74 ? 4.836 -1.024 -21.364 1.00 38.28 74 PRO A O 1
ATOM 585 N N . GLN A 1 75 ? 3.100 -2.304 -21.997 1.00 52.41 75 GLN A N 1
ATOM 586 C CA . GLN A 1 75 ? 3.548 -3.588 -21.506 1.00 52.41 75 GLN A CA 1
ATOM 587 C C . GLN A 1 75 ? 4.779 -4.029 -22.314 1.00 52.41 75 GLN A C 1
ATOM 58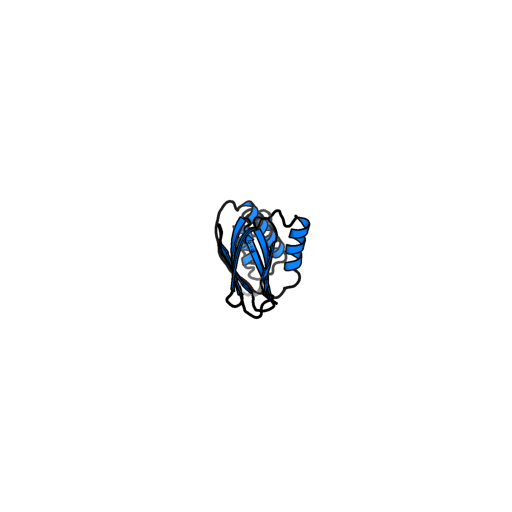9 O O . GLN A 1 75 ? 4.665 -4.334 -23.497 1.00 52.41 75 GLN A O 1
ATOM 594 N N . SER A 1 76 ? 5.950 -4.095 -21.683 1.00 36.56 76 SER A N 1
ATOM 595 C CA . SER A 1 76 ? 7.073 -4.881 -22.196 1.00 36.56 76 SER A CA 1
ATOM 596 C C . SER A 1 76 ? 7.755 -5.605 -21.045 1.00 36.56 76 SER A C 1
ATOM 598 O O . SER A 1 76 ? 8.169 -5.004 -20.055 1.00 36.56 76 SER A O 1
ATOM 600 N N . ASN A 1 77 ? 7.814 -6.921 -21.190 1.00 43.34 77 ASN A N 1
ATOM 601 C CA . ASN A 1 77 ? 8.335 -7.894 -20.248 1.00 43.34 77 ASN A CA 1
ATOM 602 C C . ASN A 1 77 ? 9.792 -7.593 -19.856 1.00 43.34 77 ASN A C 1
ATOM 604 O O . ASN A 1 77 ? 10.702 -7.945 -20.591 1.00 43.34 77 ASN A O 1
ATOM 608 N N . HIS A 1 78 ? 10.021 -6.978 -18.695 1.00 39.97 78 HIS A N 1
ATOM 609 C CA . HIS A 1 78 ? 11.338 -6.925 -18.039 1.00 39.97 78 HIS A CA 1
ATOM 610 C C . HIS A 1 78 ? 11.157 -6.857 -16.513 1.00 39.97 78 HIS A C 1
ATOM 612 O O . HIS A 1 78 ? 11.502 -5.893 -15.834 1.00 39.97 78 HIS A O 1
ATOM 618 N N . ARG A 1 79 ? 10.537 -7.903 -15.959 1.00 45.34 79 ARG A N 1
ATOM 619 C CA . ARG A 1 79 ? 10.034 -7.944 -14.577 1.00 45.34 79 ARG A CA 1
ATOM 620 C C . ARG A 1 79 ? 11.080 -8.313 -13.509 1.00 45.34 79 ARG A C 1
ATOM 622 O O . ARG A 1 79 ? 10.701 -8.798 -12.456 1.00 45.34 79 ARG A O 1
ATOM 629 N N . SER A 1 80 ? 12.378 -8.113 -13.749 1.00 49.31 80 SER A N 1
ATOM 630 C CA . SER A 1 80 ? 13.417 -8.514 -12.777 1.00 49.31 80 SER A CA 1
ATOM 631 C C . SER A 1 80 ? 14.535 -7.503 -12.516 1.00 49.31 80 SER A C 1
ATOM 633 O O . SER A 1 80 ? 15.327 -7.737 -11.615 1.00 49.31 80 SER A O 1
ATOM 635 N N . HIS A 1 81 ? 14.607 -6.380 -13.240 1.00 45.22 81 HIS A N 1
ATOM 636 C CA . HIS A 1 81 ? 15.665 -5.375 -13.016 1.00 45.22 81 HIS A CA 1
ATOM 637 C C . HIS A 1 81 ? 15.137 -3.981 -12.664 1.00 45.22 81 HIS A C 1
ATOM 639 O O . HIS A 1 81 ? 15.816 -3.230 -11.967 1.00 45.22 81 HIS A O 1
ATOM 645 N N . GLN A 1 82 ? 13.926 -3.626 -13.104 1.00 48.59 82 GLN A N 1
ATOM 646 C CA . GLN A 1 82 ? 13.356 -2.308 -12.816 1.00 48.59 82 GLN A CA 1
ATOM 647 C C . GLN A 1 82 ? 12.845 -2.205 -11.373 1.00 48.59 82 GLN A C 1
ATOM 649 O O . GLN A 1 82 ? 13.080 -1.195 -10.715 1.00 48.59 82 GLN A O 1
ATOM 654 N N . GLU A 1 83 ? 12.262 -3.289 -10.848 1.00 53.00 83 GLU A N 1
ATOM 655 C CA . GLU A 1 83 ? 11.896 -3.398 -9.431 1.00 53.00 83 GLU A CA 1
ATOM 656 C C . GLU A 1 83 ? 13.144 -3.250 -8.548 1.00 53.00 83 GLU A C 1
ATOM 658 O O . GLU A 1 83 ? 13.131 -2.491 -7.590 1.00 53.00 83 GLU A O 1
ATOM 663 N N . THR A 1 84 ? 14.274 -3.843 -8.950 1.00 55.62 84 THR A N 1
ATOM 664 C CA . THR A 1 84 ? 15.551 -3.757 -8.225 1.00 55.62 84 THR A CA 1
ATOM 665 C C . THR A 1 84 ? 16.177 -2.367 -8.260 1.00 55.62 84 THR A C 1
ATOM 667 O O . THR A 1 84 ? 16.766 -1.963 -7.268 1.00 55.62 84 THR A O 1
ATOM 670 N N . ALA A 1 85 ? 16.073 -1.617 -9.360 1.00 57.75 85 ALA A N 1
ATOM 671 C CA . ALA A 1 85 ? 16.661 -0.278 -9.446 1.00 57.75 85 ALA A CA 1
ATOM 672 C C . ALA A 1 85 ? 15.866 0.754 -8.630 1.00 57.75 85 ALA A C 1
ATOM 674 O O . ALA A 1 85 ? 16.460 1.600 -7.958 1.00 57.75 85 ALA A O 1
ATOM 675 N N . GLU A 1 86 ? 14.534 0.667 -8.647 1.00 58.81 86 GLU A N 1
ATOM 676 C CA . GLU A 1 86 ? 13.668 1.501 -7.808 1.00 58.81 86 GLU A CA 1
ATOM 677 C C . GLU A 1 86 ? 13.812 1.132 -6.326 1.00 58.81 86 GLU A C 1
ATOM 679 O O . GLU A 1 86 ? 13.954 2.022 -5.487 1.00 58.81 86 GLU A O 1
ATOM 684 N N . GLU A 1 87 ? 13.869 -0.164 -6.005 1.00 62.91 87 GLU A N 1
ATOM 685 C CA . GLU A 1 87 ? 14.134 -0.670 -4.654 1.00 62.91 87 GLU A CA 1
ATOM 686 C C . GLU A 1 87 ? 15.524 -0.245 -4.156 1.00 62.91 87 GLU A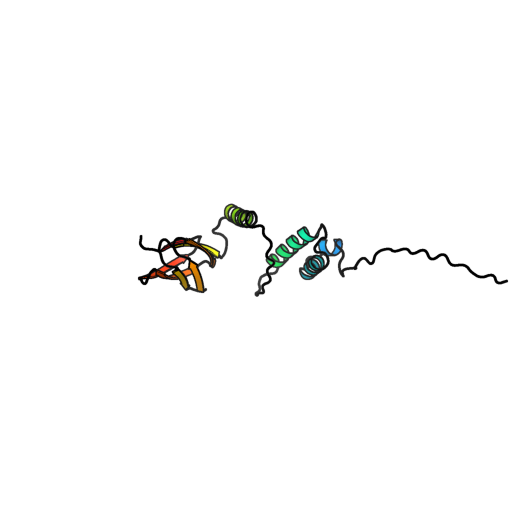 C 1
ATOM 688 O O . GLU A 1 87 ? 15.651 0.304 -3.064 1.00 62.91 87 GLU A O 1
ATOM 693 N N . ALA A 1 88 ? 16.571 -0.414 -4.969 1.00 64.31 88 ALA A N 1
ATOM 694 C CA . ALA A 1 88 ? 17.937 -0.034 -4.619 1.00 64.31 88 ALA A CA 1
ATOM 695 C C . ALA A 1 88 ? 18.062 1.479 -4.433 1.00 64.31 88 ALA A C 1
ATOM 697 O O . ALA A 1 88 ? 18.642 1.932 -3.451 1.00 64.31 88 ALA A O 1
ATOM 698 N N . THR A 1 89 ? 17.455 2.281 -5.310 1.00 64.94 89 THR A N 1
ATOM 699 C CA . THR A 1 89 ? 17.441 3.742 -5.152 1.00 64.94 89 THR A CA 1
ATOM 700 C C . THR A 1 89 ? 16.678 4.159 -3.888 1.00 64.94 89 THR A C 1
ATOM 702 O O . THR A 1 89 ? 17.078 5.122 -3.233 1.00 64.94 89 THR A O 1
ATOM 705 N N . ARG A 1 90 ? 15.624 3.428 -3.487 1.00 58.41 90 ARG A N 1
ATOM 706 C CA . ARG A 1 90 ? 14.923 3.631 -2.205 1.00 58.41 90 ARG A CA 1
ATOM 707 C C . ARG A 1 90 ? 15.785 3.267 -0.994 1.00 58.41 90 ARG A C 1
ATOM 709 O O . ARG A 1 90 ? 15.823 4.045 -0.044 1.00 58.41 90 ARG A O 1
ATOM 716 N N . ILE A 1 91 ? 16.487 2.131 -1.018 1.00 64.31 91 ILE A N 1
ATOM 717 C CA . ILE A 1 91 ? 17.382 1.699 0.073 1.00 64.31 91 ILE A CA 1
ATOM 718 C C . ILE A 1 91 ? 18.523 2.707 0.246 1.00 64.31 91 ILE A C 1
ATOM 720 O O . ILE A 1 91 ? 18.804 3.133 1.363 1.00 64.31 91 ILE A O 1
ATOM 724 N N . LEU A 1 92 ? 19.119 3.152 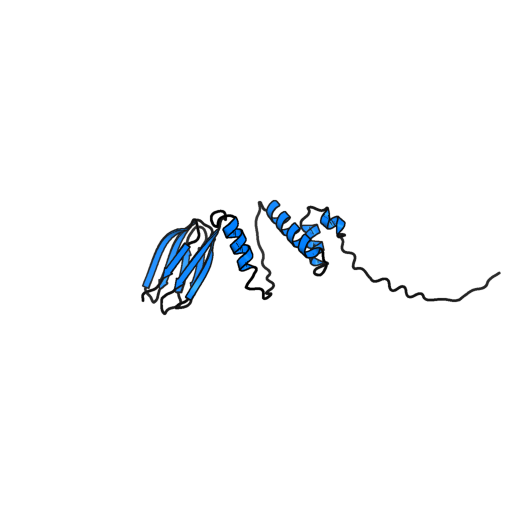-0.864 1.00 65.31 92 LEU A N 1
ATOM 725 C CA . LEU A 1 92 ? 20.232 4.103 -0.867 1.00 65.31 92 LEU A CA 1
ATOM 726 C C . LEU A 1 92 ? 19.821 5.514 -0.406 1.00 65.31 92 LEU A C 1
ATOM 728 O O . LEU A 1 92 ? 20.630 6.211 0.198 1.00 65.31 92 LEU A O 1
ATOM 732 N N . ASN A 1 93 ? 18.571 5.934 -0.639 1.00 56.16 93 ASN A N 1
ATOM 733 C CA . ASN A 1 93 ? 18.064 7.252 -0.219 1.00 56.16 93 ASN A CA 1
ATOM 734 C C . ASN A 1 93 ? 17.284 7.242 1.112 1.00 56.16 93 ASN A C 1
ATOM 736 O O . ASN A 1 93 ? 16.866 8.302 1.590 1.00 56.16 93 ASN A O 1
ATOM 740 N N . GLY A 1 94 ? 17.109 6.067 1.724 1.00 49.66 94 GLY A N 1
ATOM 741 C CA . GLY A 1 94 ? 16.265 5.848 2.894 1.00 49.66 94 GLY A CA 1
ATOM 742 C C . GLY A 1 94 ? 14.777 5.815 2.527 1.00 49.66 94 GLY A C 1
ATOM 743 O O . GLY A 1 94 ? 14.193 6.841 2.171 1.00 49.66 94 GLY A O 1
ATOM 744 N N . SER A 1 95 ? 14.142 4.645 2.690 1.00 53.06 95 SER A N 1
ATOM 745 C CA . SER A 1 95 ? 12.695 4.390 2.476 1.00 53.06 95 SER A CA 1
ATOM 746 C C . SER A 1 95 ? 11.780 5.460 3.124 1.00 53.06 95 SER A C 1
ATOM 748 O O . SER A 1 95 ? 10.691 5.775 2.643 1.00 53.06 95 SER A O 1
ATOM 750 N N . SER A 1 96 ? 12.266 6.149 4.158 1.00 55.47 96 SER A N 1
ATOM 751 C CA . SER A 1 96 ? 11.538 7.171 4.910 1.00 55.47 96 SER A CA 1
ATOM 752 C C . SER A 1 96 ? 11.358 8.531 4.219 1.00 55.47 96 SER A C 1
ATOM 754 O O . SER A 1 96 ? 10.582 9.334 4.733 1.00 55.47 96 SER A O 1
ATOM 756 N N . LYS A 1 97 ? 12.021 8.842 3.095 1.00 65.81 97 LYS A N 1
ATOM 757 C CA . LYS A 1 97 ? 12.016 10.222 2.550 1.00 65.81 97 LYS A CA 1
ATOM 758 C C . LYS A 1 97 ? 10.880 10.552 1.570 1.00 65.81 97 LYS A C 1
ATOM 760 O O . LYS A 1 97 ? 10.601 11.725 1.348 1.00 65.81 97 LYS A O 1
ATOM 765 N N . GLY A 1 98 ? 10.203 9.550 1.005 1.00 75.50 98 GLY A N 1
ATOM 766 C CA . GLY A 1 98 ? 9.093 9.764 0.065 1.00 75.50 98 GLY A CA 1
ATOM 767 C C . GLY A 1 98 ? 7.752 10.079 0.750 1.00 75.50 98 GLY A C 1
ATOM 768 O O . GLY A 1 98 ? 7.570 9.730 1.918 1.00 75.50 98 GLY A O 1
ATOM 769 N N . PRO A 1 99 ? 6.776 10.680 0.037 1.00 88.38 99 PRO A N 1
ATOM 770 C CA . PRO A 1 99 ? 5.427 10.922 0.563 1.00 88.38 99 PRO A CA 1
ATOM 771 C C . PRO A 1 99 ? 4.585 9.642 0.671 1.00 88.38 99 PRO A C 1
ATOM 773 O O . PRO A 1 99 ? 3.489 9.684 1.219 1.00 88.38 99 PRO A O 1
ATOM 776 N N . ASN A 1 100 ? 5.083 8.516 0.154 1.00 90.00 100 ASN A N 1
ATOM 777 C CA . ASN A 1 100 ? 4.398 7.230 0.131 1.00 90.00 100 ASN A CA 1
ATOM 778 C C . ASN A 1 100 ? 5.114 6.208 1.022 1.00 90.00 100 ASN A C 1
ATOM 780 O O . ASN A 1 100 ? 6.320 6.307 1.242 1.00 90.00 100 ASN A O 1
ATOM 784 N N . ALA A 1 101 ? 4.363 5.224 1.500 1.00 93.50 101 ALA A N 1
ATOM 785 C CA . ALA A 1 101 ? 4.826 4.049 2.222 1.00 93.50 101 ALA A CA 1
ATOM 786 C C . ALA A 1 101 ? 4.352 2.786 1.492 1.00 93.50 101 ALA A C 1
ATOM 788 O O . ALA A 1 101 ? 3.270 2.772 0.898 1.00 93.50 101 ALA A O 1
ATOM 789 N N . HIS A 1 102 ? 5.147 1.719 1.520 1.00 93.44 102 HIS A N 1
ATOM 790 C CA . HIS A 1 102 ? 4.752 0.425 0.973 1.00 93.44 102 HIS A CA 1
ATOM 791 C C . HIS A 1 102 ? 4.052 -0.411 2.037 1.00 93.44 102 HIS A C 1
ATOM 793 O O . HIS A 1 102 ? 4.599 -0.709 3.099 1.00 93.44 102 HIS A O 1
ATOM 799 N N . VAL A 1 103 ? 2.821 -0.814 1.737 1.00 96.56 103 VAL A N 1
ATOM 800 C CA . VAL A 1 103 ? 2.036 -1.693 2.595 1.00 96.56 103 VAL A CA 1
ATOM 801 C C . VAL A 1 103 ? 2.047 -3.096 2.020 1.00 96.56 103 VAL A C 1
ATOM 803 O O . VAL A 1 103 ? 1.742 -3.305 0.846 1.00 96.56 103 VAL A O 1
ATOM 806 N N . THR A 1 104 ? 2.384 -4.063 2.866 1.00 97.31 104 THR A N 1
ATOM 807 C CA . THR A 1 104 ? 2.308 -5.490 2.556 1.00 97.31 104 THR A CA 1
ATOM 808 C C . THR A 1 104 ? 1.234 -6.126 3.429 1.00 97.31 104 THR A C 1
ATOM 810 O O . THR A 1 104 ? 1.294 -6.044 4.654 1.00 97.31 104 THR A O 1
ATOM 813 N N . VAL A 1 105 ? 0.254 -6.777 2.807 1.00 97.88 105 VAL A N 1
ATOM 814 C CA . VAL A 1 105 ? -0.813 -7.503 3.499 1.00 97.88 105 VAL A CA 1
ATOM 815 C C . VAL A 1 105 ? -0.658 -8.988 3.221 1.00 97.88 105 VAL A C 1
ATOM 817 O O . VAL A 1 105 ? -0.804 -9.422 2.082 1.00 97.88 105 VAL A O 1
ATOM 820 N N . LYS A 1 106 ? -0.404 -9.778 4.261 1.00 97.88 106 LYS A N 1
ATOM 821 C CA . LYS A 1 106 ? -0.364 -11.237 4.198 1.00 97.88 106 LYS A CA 1
ATOM 822 C C . LYS A 1 106 ? -1.709 -11.809 4.635 1.00 97.88 106 LYS A C 1
ATOM 824 O O . LYS A 1 106 ? -2.100 -11.664 5.792 1.00 97.88 106 LYS A O 1
ATOM 829 N N . ASN A 1 107 ? -2.399 -12.478 3.724 1.00 97.38 107 ASN A N 1
ATOM 830 C CA . ASN A 1 107 ? -3.611 -13.224 4.020 1.00 97.38 107 ASN A CA 1
ATOM 831 C C . ASN A 1 107 ? -3.239 -14.676 4.335 1.00 97.38 107 ASN A C 1
ATOM 833 O O . ASN A 1 107 ? -2.861 -15.422 3.438 1.00 97.38 107 ASN A O 1
ATOM 837 N N . ILE A 1 108 ? -3.341 -15.075 5.601 1.00 96.88 108 ILE A N 1
ATOM 838 C CA . ILE A 1 108 ? -3.123 -16.468 6.032 1.00 96.88 108 ILE A CA 1
ATOM 839 C C . ILE A 1 108 ? -4.433 -17.256 6.155 1.00 96.88 108 ILE A C 1
ATOM 841 O O . ILE A 1 108 ? -4.426 -18.385 6.629 1.00 96.88 108 ILE A O 1
ATOM 845 N N . SER A 1 109 ? -5.562 -16.652 5.780 1.00 95.81 109 SER A N 1
ATOM 846 C CA . SER A 1 109 ? -6.868 -17.302 5.818 1.00 95.81 109 SER A CA 1
ATOM 847 C C . SER A 1 109 ? -7.153 -18.089 4.536 1.00 95.81 109 SER A C 1
ATOM 849 O O . SER A 1 109 ? -6.527 -17.891 3.490 1.00 95.81 109 SER A O 1
ATOM 851 N N . LYS A 1 110 ? -8.170 -18.953 4.610 1.00 95.25 110 LYS A N 1
ATOM 852 C CA . LYS A 1 110 ? -8.688 -19.725 3.470 1.00 95.25 110 LYS A CA 1
ATOM 853 C C . LYS A 1 110 ? -9.607 -18.909 2.550 1.00 95.25 110 LYS A C 1
ATOM 855 O O . LYS A 1 110 ? -10.028 -19.424 1.521 1.00 95.25 110 LYS A O 1
ATOM 860 N N . CYS A 1 111 ? -9.918 -17.660 2.897 1.00 94.88 111 CYS A N 1
ATOM 861 C CA . CYS A 1 111 ? -10.851 -16.817 2.154 1.00 94.88 111 CYS A CA 1
ATOM 862 C C . CYS A 1 111 ? -10.097 -15.707 1.412 1.00 94.88 111 CYS A C 1
ATOM 864 O O . CYS A 1 111 ? -9.156 -15.145 1.973 1.00 94.88 111 CYS A O 1
ATOM 866 N N . PRO A 1 112 ? -10.496 -15.333 0.186 1.00 96.12 112 PRO A N 1
ATOM 867 C CA . PRO A 1 112 ? -10.087 -14.061 -0.399 1.00 96.12 112 PRO A CA 1
ATOM 868 C C . PRO A 1 112 ? -10.560 -12.912 0.492 1.00 96.12 112 PRO A C 1
ATOM 870 O O . PRO A 1 112 ? -11.695 -12.930 0.972 1.00 96.12 112 PRO A O 1
ATOM 873 N N . ILE A 1 113 ? -9.699 -11.924 0.719 1.00 96.81 113 ILE A N 1
ATOM 874 C CA . ILE A 1 113 ? -10.026 -10.760 1.543 1.00 96.81 113 ILE A CA 1
ATOM 875 C C . ILE A 1 113 ? -9.837 -9.478 0.746 1.00 96.81 113 ILE A C 1
ATOM 877 O O . ILE A 1 113 ? -8.960 -9.374 -0.110 1.00 96.81 113 ILE A O 1
ATOM 881 N N . VAL A 1 114 ? -10.638 -8.473 1.078 1.00 97.56 114 VAL A N 1
ATOM 882 C CA . VAL A 1 114 ? -10.426 -7.096 0.634 1.00 97.56 114 VAL A CA 1
ATOM 883 C C . VAL A 1 114 ? -10.054 -6.282 1.863 1.00 97.56 114 VAL A C 1
ATOM 885 O O . VAL A 1 114 ? -10.742 -6.343 2.886 1.00 97.56 114 VAL A O 1
ATOM 888 N N . VAL A 1 115 ? -8.935 -5.565 1.789 1.00 97.94 115 VAL A N 1
ATOM 889 C CA . VAL A 1 115 ? -8.488 -4.646 2.838 1.00 97.94 115 VAL A CA 1
ATOM 890 C C . VAL A 1 115 ? -8.686 -3.221 2.357 1.00 97.94 115 VAL A C 1
ATOM 892 O O . VAL A 1 115 ? -8.155 -2.833 1.319 1.00 97.94 115 VAL A O 1
ATOM 895 N N . THR A 1 116 ? -9.430 -2.442 3.132 1.00 98.25 116 THR A N 1
ATOM 896 C CA . THR A 1 116 ? -9.718 -1.035 2.865 1.00 98.25 116 THR A CA 1
ATOM 897 C C . THR A 1 116 ? -8.940 -0.165 3.841 1.00 98.25 116 THR A C 1
ATOM 899 O O . THR A 1 116 ? -9.034 -0.349 5.054 1.00 98.25 116 THR A O 1
ATOM 902 N N . PHE A 1 117 ? -8.198 0.801 3.309 1.00 98.12 117 PHE A N 1
ATOM 903 C CA . PHE A 1 117 ? -7.488 1.832 4.059 1.00 98.12 117 PHE A CA 1
ATOM 904 C C . PHE A 1 117 ? -8.238 3.146 3.866 1.00 98.12 117 PHE A C 1
ATOM 906 O O . PHE A 1 117 ? -8.178 3.728 2.783 1.00 98.12 117 PHE A O 1
ATOM 913 N N . THR A 1 118 ? -8.948 3.599 4.897 1.00 98.12 118 THR A N 1
ATOM 914 C CA . THR A 1 118 ? -9.763 4.820 4.847 1.00 98.12 118 THR A CA 1
ATOM 915 C C . THR A 1 118 ? -9.061 5.949 5.584 1.00 98.12 118 THR A C 1
ATOM 917 O O . THR A 1 118 ? -8.767 5.819 6.769 1.00 98.12 118 THR A O 1
ATOM 920 N N . GLY A 1 119 ? -8.794 7.062 4.910 1.00 96.19 119 GLY A N 1
ATOM 921 C CA . GLY A 1 119 ? -8.093 8.209 5.487 1.00 96.19 119 GLY A CA 1
ATOM 922 C C . GLY A 1 119 ? -8.304 9.461 4.645 1.00 96.19 119 GLY A C 1
ATOM 923 O O . GLY A 1 119 ? -9.365 9.646 4.057 1.00 96.19 119 GLY A O 1
ATOM 924 N N . LYS A 1 120 ? -7.273 10.311 4.536 1.00 93.06 120 LYS A N 1
ATOM 925 C CA . LYS A 1 120 ? -7.285 11.433 3.575 1.00 93.06 120 LYS A CA 1
ATOM 926 C C . LYS A 1 120 ? -7.462 10.938 2.133 1.00 93.06 120 LYS A C 1
ATOM 928 O O . LYS A 1 120 ? -8.140 11.573 1.332 1.00 93.06 120 LYS A O 1
ATOM 933 N N . HIS A 1 121 ? -6.837 9.806 1.826 1.00 93.50 121 HIS A N 1
ATOM 934 C CA . HIS A 1 121 ? -7.021 9.059 0.590 1.00 93.50 121 HIS A CA 1
ATOM 935 C C . HIS A 1 121 ? -7.550 7.672 0.940 1.00 93.50 121 HIS A C 1
ATOM 937 O O . HIS A 1 121 ? -7.233 7.143 2.005 1.00 93.50 121 HIS A O 1
ATOM 943 N N . ASN A 1 122 ? -8.345 7.092 0.047 1.00 96.00 122 ASN A N 1
ATOM 944 C CA . ASN A 1 122 ? -8.913 5.768 0.247 1.00 96.00 122 ASN A CA 1
ATOM 945 C C . ASN A 1 122 ? -8.243 4.782 -0.701 1.00 96.00 122 ASN A C 1
ATOM 947 O O . ASN A 1 122 ? -8.121 5.057 -1.894 1.00 96.00 122 ASN A O 1
ATOM 951 N N . TYR A 1 123 ? -7.840 3.635 -0.167 1.00 97.56 123 TYR A N 1
ATOM 952 C CA . TYR A 1 123 ? -7.216 2.569 -0.940 1.00 97.56 123 TYR A CA 1
ATOM 953 C C . TYR A 1 123 ? -7.893 1.239 -0.641 1.00 97.56 123 TYR A C 1
ATOM 955 O O . TYR A 1 123 ? -8.324 0.993 0.486 1.00 97.56 123 TYR A O 1
ATOM 963 N N . GLN A 1 124 ? -7.952 0.365 -1.641 1.00 97.06 124 GLN A N 1
ATOM 964 C CA . GLN A 1 124 ? -8.430 -1.003 -1.487 1.00 97.06 124 GLN A CA 1
ATOM 965 C C . GLN A 1 124 ? -7.413 -1.970 -2.073 1.00 97.06 124 GLN A C 1
ATOM 967 O O . GLN A 1 124 ? -6.861 -1.731 -3.146 1.00 97.06 124 GLN A O 1
ATOM 972 N N . LEU A 1 125 ? -7.178 -3.066 -1.361 1.00 96.94 125 LEU A N 1
ATOM 973 C CA . LEU A 1 125 ? -6.279 -4.128 -1.778 1.00 96.94 125 LEU A CA 1
ATOM 974 C C . LEU A 1 125 ? -7.008 -5.464 -1.693 1.00 96.94 125 LEU A C 1
ATOM 976 O O . LEU A 1 125 ? -7.383 -5.905 -0.606 1.00 96.94 125 LEU A O 1
ATOM 980 N N . ASN A 1 126 ? -7.196 -6.106 -2.843 1.00 96.94 126 ASN A N 1
ATOM 981 C CA . ASN A 1 126 ? -7.680 -7.479 -2.908 1.00 96.94 126 ASN A CA 1
ATOM 982 C C . ASN A 1 126 ? -6.499 -8.435 -2.692 1.00 96.94 126 ASN A C 1
ATOM 984 O O . ASN A 1 126 ? -5.483 -8.335 -3.382 1.00 96.94 126 ASN A O 1
ATOM 988 N N . VAL A 1 127 ? -6.628 -9.339 -1.722 1.00 97.81 127 VAL A N 1
ATOM 989 C CA . VAL A 1 127 ? -5.609 -10.329 -1.374 1.00 97.81 127 VAL A CA 1
ATOM 990 C C . VAL A 1 127 ? -6.243 -11.723 -1.398 1.00 97.81 127 VAL A C 1
ATOM 992 O O . VAL A 1 127 ? -7.010 -12.066 -0.490 1.00 97.81 127 VAL A O 1
ATOM 995 N N . PRO A 1 128 ? -5.928 -12.556 -2.407 1.00 97.69 128 PRO A N 1
ATOM 996 C CA . PRO A 1 128 ? -6.385 -13.943 -2.466 1.00 97.69 128 PRO A CA 1
ATOM 997 C C . PRO A 1 128 ? -6.035 -14.748 -1.206 1.00 97.69 128 PRO A C 1
ATOM 999 O O . PRO A 1 128 ? -5.123 -14.388 -0.454 1.00 97.69 128 PRO A O 1
ATOM 1002 N N . ALA A 1 129 ? -6.746 -15.854 -0.984 1.00 96.62 129 ALA A N 1
ATOM 1003 C CA . ALA A 1 129 ? -6.468 -16.779 0.116 1.00 96.62 129 ALA A CA 1
ATOM 1004 C C . ALA A 1 129 ? -4.999 -17.241 0.107 1.00 96.62 129 ALA A C 1
ATOM 1006 O O . ALA A 1 129 ? -4.445 -17.511 -0.959 1.00 96.62 129 ALA A O 1
ATOM 1007 N N . ASN A 1 130 ? -4.382 -17.349 1.288 1.00 96.31 130 ASN A N 1
ATOM 1008 C CA . ASN A 1 130 ? -2.992 -17.800 1.465 1.00 96.31 130 ASN A CA 1
ATOM 1009 C C . ASN A 1 130 ? -1.943 -17.043 0.622 1.00 96.31 130 ASN A C 1
ATOM 1011 O O . ASN A 1 130 ? -0.921 -17.611 0.237 1.00 96.31 130 ASN A O 1
ATOM 1015 N N . SER A 1 131 ? -2.184 -15.766 0.321 1.00 96.56 131 SER A N 1
ATOM 1016 C CA . SER A 1 131 ? -1.312 -14.955 -0.532 1.00 96.56 131 SER A CA 1
ATOM 1017 C C . SER A 1 131 ? -0.903 -13.640 0.133 1.00 96.56 131 SER A C 1
ATOM 1019 O O . SER A 1 131 ? -1.365 -13.294 1.223 1.00 96.56 131 SER A O 1
ATOM 1021 N N . THR A 1 132 ? -0.018 -12.898 -0.530 1.00 96.38 132 THR A N 1
ATOM 1022 C CA . THR A 1 132 ? 0.453 -11.591 -0.067 1.00 96.38 132 THR A CA 1
ATOM 1023 C C . THR A 1 132 ? 0.158 -10.534 -1.122 1.00 96.38 132 THR A C 1
ATOM 1025 O O . THR A 1 132 ? 0.602 -10.656 -2.262 1.00 96.38 132 THR A O 1
ATOM 1028 N N . GLY A 1 133 ? -0.555 -9.480 -0.733 1.00 94.12 133 GLY A N 1
ATOM 1029 C CA . GLY A 1 133 ? -0.765 -8.284 -1.542 1.00 94.12 133 GLY A CA 1
ATOM 1030 C C . GLY A 1 133 ? 0.205 -7.172 -1.153 1.00 94.12 133 GLY A C 1
ATOM 1031 O O . GLY A 1 133 ? 0.612 -7.066 0.006 1.00 94.12 133 GLY A O 1
ATOM 1032 N N . ARG A 1 134 ? 0.564 -6.323 -2.117 1.00 94.69 134 ARG A N 1
ATOM 1033 C CA . ARG A 1 134 ? 1.442 -5.165 -1.916 1.00 94.69 134 ARG A CA 1
ATOM 1034 C C . ARG A 1 134 ? 0.895 -3.947 -2.639 1.00 94.69 134 ARG A C 1
ATOM 1036 O O . ARG A 1 134 ? 0.399 -4.075 -3.754 1.00 94.69 134 ARG A O 1
ATOM 1043 N N . MET A 1 135 ? 0.998 -2.779 -2.014 1.00 93.75 135 MET A N 1
ATOM 1044 C CA . MET A 1 135 ? 0.595 -1.510 -2.617 1.00 93.75 135 MET A CA 1
ATOM 1045 C C . MET A 1 135 ? 1.341 -0.340 -1.974 1.00 93.75 135 MET A C 1
ATOM 1047 O O . MET A 1 135 ? 1.592 -0.337 -0.772 1.00 93.75 135 MET A O 1
ATOM 1051 N N . SER A 1 136 ? 1.664 0.671 -2.778 1.00 93.06 136 SER A N 1
ATOM 1052 C CA . SER A 1 136 ? 2.171 1.955 -2.296 1.00 93.06 136 SER A CA 1
ATOM 1053 C C . SER A 1 136 ? 0.996 2.877 -1.974 1.00 93.06 136 SER A C 1
ATOM 1055 O O . SER A 1 136 ? 0.141 3.090 -2.833 1.00 93.06 136 SER A O 1
ATOM 1057 N N . ILE A 1 137 ? 0.946 3.419 -0.759 1.00 95.06 137 ILE A N 1
ATOM 1058 C CA . ILE A 1 137 ? -0.074 4.387 -0.333 1.00 95.06 137 ILE A CA 1
ATOM 1059 C C . ILE A 1 137 ? 0.597 5.645 0.213 1.00 95.06 137 ILE A C 1
ATOM 1061 O O . ILE A 1 137 ? 1.710 5.581 0.733 1.00 95.06 137 ILE A O 1
ATOM 1065 N N . ALA A 1 138 ? -0.074 6.793 0.136 1.00 95.38 138 ALA A N 1
ATOM 1066 C CA . ALA A 1 138 ? 0.424 8.015 0.767 1.00 95.38 138 ALA A CA 1
ATOM 1067 C C . ALA A 1 138 ? 0.608 7.821 2.282 1.00 95.38 138 ALA A C 1
ATOM 1069 O O . ALA A 1 138 ? -0.190 7.146 2.933 1.00 95.38 138 ALA A O 1
ATOM 1070 N N . LYS A 1 139 ? 1.626 8.441 2.871 1.00 95.69 139 LYS A N 1
ATOM 1071 C CA . LYS A 1 139 ? 1.807 8.458 4.325 1.00 95.69 139 LYS A CA 1
ATOM 1072 C C . LYS A 1 139 ? 0.668 9.220 4.991 1.00 95.69 139 LYS A C 1
ATOM 1074 O O . LYS A 1 139 ? 0.180 10.218 4.462 1.00 95.69 139 LYS A O 1
ATOM 1079 N N . GLY A 1 140 ? 0.248 8.755 6.161 1.00 95.94 140 GLY A N 1
ATOM 1080 C CA . GLY A 1 140 ? -0.831 9.394 6.904 1.00 95.94 140 GLY A CA 1
ATOM 1081 C C . GLY A 1 140 ? -1.555 8.467 7.867 1.00 95.94 140 GLY A C 1
ATOM 1082 O O . GLY A 1 140 ? -1.138 7.339 8.119 1.00 95.94 140 GLY A O 1
ATOM 1083 N N . SER A 1 141 ? -2.651 8.974 8.420 1.00 97.44 141 SER A N 1
ATOM 1084 C CA . SER A 1 141 ? -3.512 8.240 9.346 1.00 97.44 141 SER A CA 1
ATOM 1085 C C . SER A 1 141 ? -4.645 7.545 8.596 1.00 97.44 141 SER A C 1
ATOM 1087 O O . SER A 1 141 ? -5.354 8.181 7.815 1.00 97.44 141 SER A O 1
ATOM 1089 N N . TYR A 1 142 ? -4.814 6.250 8.862 1.00 98.06 142 TYR A N 1
ATOM 1090 C CA . TYR A 1 142 ? -5.774 5.377 8.198 1.00 98.06 142 TYR A CA 1
ATOM 1091 C C . TYR A 1 142 ? -6.554 4.529 9.199 1.00 98.06 142 TYR A C 1
ATOM 1093 O O . TYR A 1 142 ? -5.991 3.990 10.150 1.00 98.06 142 TYR A O 1
ATOM 1101 N N . THR A 1 143 ? -7.836 4.333 8.922 1.00 98.31 143 THR A N 1
ATOM 1102 C CA . THR A 1 143 ? -8.645 3.247 9.471 1.00 98.31 143 THR A CA 1
ATOM 1103 C C . THR A 1 143 ? -8.573 2.074 8.505 1.00 98.31 143 THR A C 1
ATOM 1105 O O . THR A 1 143 ? -9.099 2.131 7.394 1.00 98.31 143 THR A O 1
ATOM 1108 N N . ILE A 1 144 ? -7.901 1.012 8.926 1.00 98.00 144 ILE A N 1
ATOM 1109 C CA . ILE A 1 144 ? -7.749 -0.232 8.182 1.00 98.00 144 ILE A CA 1
ATOM 1110 C C . ILE A 1 144 ? -8.935 -1.123 8.525 1.00 98.00 144 ILE A C 1
ATOM 1112 O O . ILE A 1 144 ? -9.215 -1.342 9.701 1.00 98.00 144 ILE A O 1
ATOM 1116 N N . SER A 1 145 ? -9.631 -1.643 7.521 1.00 97.94 145 SER A N 1
ATOM 1117 C CA . SER A 1 145 ? -10.762 -2.550 7.713 1.00 97.94 145 SER A CA 1
ATOM 1118 C C . SER A 1 145 ? -10.741 -3.695 6.713 1.00 97.94 145 SER A C 1
ATOM 1120 O O . SER A 1 145 ? -10.250 -3.551 5.595 1.00 97.94 145 SER A O 1
ATOM 1122 N N . SER A 1 146 ? -11.240 -4.854 7.126 1.00 97.31 146 SER A N 1
ATOM 1123 C CA . SER A 1 146 ? -11.344 -6.034 6.272 1.00 97.31 146 SER A CA 1
ATOM 1124 C C . SER A 1 146 ? -12.388 -7.000 6.825 1.00 97.31 146 SER A C 1
ATOM 1126 O O . SER A 1 146 ? -12.658 -7.010 8.028 1.00 97.31 146 SER A O 1
ATOM 1128 N N . VAL A 1 147 ? -12.965 -7.825 5.955 1.00 95.81 147 VAL A N 1
ATOM 1129 C CA . VAL A 1 147 ? -13.775 -8.979 6.357 1.00 95.81 147 VAL A CA 1
ATOM 1130 C C . VAL A 1 147 ? -12.965 -10.234 6.063 1.00 95.81 147 VAL A C 1
ATOM 1132 O O . VAL A 1 147 ? -12.655 -10.525 4.911 1.00 95.81 147 VAL A O 1
ATOM 1135 N N . VAL A 1 148 ? -12.615 -10.970 7.113 1.00 95.44 148 VAL A N 1
ATOM 1136 C CA . VAL A 1 148 ? -11.754 -12.153 7.057 1.00 95.44 148 VAL A CA 1
ATOM 1137 C C . VAL A 1 148 ? -12.595 -13.371 7.414 1.00 95.44 148 VAL A C 1
ATOM 1139 O O . VAL A 1 148 ? -12.944 -13.566 8.575 1.00 95.44 148 VAL A O 1
ATOM 1142 N N . CYS A 1 149 ? -12.967 -14.168 6.408 1.00 93.31 149 CYS A N 1
ATOM 1143 C CA . CYS A 1 149 ? -13.842 -15.339 6.568 1.00 93.31 149 CYS A CA 1
ATOM 1144 C C . CYS A 1 149 ? -15.115 -15.059 7.402 1.00 93.31 149 CYS A C 1
ATOM 1146 O O . CYS A 1 149 ? -15.488 -15.844 8.267 1.00 93.31 149 CYS A O 1
ATOM 1148 N N . GLY A 1 150 ? -15.763 -13.911 7.168 1.00 90.88 150 GLY A N 1
ATOM 1149 C CA . GLY A 1 150 ? -16.969 -13.475 7.889 1.00 90.88 150 GLY A CA 1
ATOM 1150 C C . GLY A 1 150 ? -16.703 -12.694 9.184 1.00 90.88 150 GLY A C 1
ATOM 1151 O O . GLY A 1 150 ? -17.580 -11.965 9.643 1.00 90.88 150 GLY A O 1
ATOM 1152 N N . GLY A 1 151 ? -15.489 -12.759 9.736 1.00 93.44 151 GLY A N 1
ATOM 1153 C CA . GLY A 1 151 ? -15.068 -11.939 10.871 1.00 93.44 151 GLY A CA 1
ATOM 1154 C C . GLY A 1 151 ? -14.705 -10.516 10.446 1.00 93.44 151 GLY A C 1
ATOM 1155 O O . GLY A 1 151 ? -14.015 -10.315 9.447 1.00 93.44 151 GLY A O 1
ATOM 1156 N N . LYS A 1 152 ? -15.148 -9.508 11.203 1.00 95.19 152 LYS A N 1
ATOM 1157 C CA . LYS A 1 152 ? -14.791 -8.105 10.949 1.00 95.19 152 LYS A CA 1
ATOM 1158 C C . LYS A 1 152 ? -13.463 -7.767 11.621 1.00 95.19 152 LYS A C 1
ATOM 1160 O O . LYS A 1 152 ? -13.299 -7.980 12.817 1.00 95.19 152 LYS A O 1
ATOM 1165 N N . TYR A 1 153 ? -12.546 -7.190 10.856 1.00 95.81 153 TYR A N 1
ATOM 1166 C CA . TYR A 1 153 ? -11.306 -6.603 11.345 1.00 95.81 153 TYR A CA 1
ATOM 1167 C C . TYR A 1 153 ? -11.349 -5.089 11.138 1.00 95.81 153 TYR A C 1
ATOM 1169 O O . TYR A 1 153 ? -11.685 -4.628 10.044 1.00 95.81 153 TYR A O 1
ATOM 1177 N N . GLN A 1 154 ? -10.990 -4.318 12.166 1.00 96.81 154 GLN A N 1
ATOM 1178 C CA . GLN A 1 154 ? -10.842 -2.870 12.058 1.00 96.81 154 GLN A CA 1
ATOM 1179 C C . GLN A 1 154 ? -9.773 -2.346 13.022 1.00 96.81 154 GLN A C 1
ATOM 1181 O O . GLN A 1 154 ? -9.759 -2.709 14.196 1.00 96.81 154 GLN A O 1
ATOM 1186 N N . GLN A 1 155 ? -8.880 -1.485 12.534 1.00 96.50 155 GLN A N 1
ATOM 1187 C CA . GLN A 1 155 ? -7.840 -0.850 13.342 1.00 96.50 155 GLN A CA 1
ATOM 1188 C C . GLN A 1 155 ? -7.441 0.509 12.763 1.00 96.50 155 GLN A C 1
ATOM 1190 O O . GLN A 1 155 ? -7.171 0.621 11.570 1.00 96.50 155 GLN A O 1
ATOM 1195 N N . SER A 1 156 ? -7.310 1.527 13.612 1.00 96.38 156 SER A N 1
ATOM 1196 C CA . SER A 1 156 ? -6.722 2.814 13.221 1.00 96.38 156 SER A CA 1
ATOM 1197 C C . SER A 1 156 ? -5.201 2.798 13.391 1.00 96.38 156 SER A C 1
ATOM 1199 O O . SER A 1 156 ? -4.692 2.436 14.455 1.00 96.38 156 SER A O 1
ATOM 1201 N N . ARG A 1 157 ? -4.459 3.199 12.354 1.00 96.19 157 ARG A N 1
ATOM 1202 C CA . ARG A 1 157 ? -2.991 3.275 12.346 1.00 96.19 157 ARG A CA 1
ATOM 1203 C C . ARG A 1 157 ? -2.474 4.480 11.570 1.00 96.19 157 ARG A C 1
ATOM 1205 O O . ARG A 1 157 ? -3.020 4.856 10.540 1.00 96.19 157 ARG A O 1
ATOM 1212 N N . SER A 1 158 ? -1.379 5.057 12.064 1.00 96.00 158 SER A N 1
ATOM 1213 C CA . SER A 1 158 ? -0.590 6.045 11.327 1.00 96.00 158 SER A CA 1
ATOM 1214 C C . SER A 1 158 ? 0.541 5.328 10.595 1.00 96.00 158 SER A C 1
ATOM 1216 O O . SER A 1 158 ? 1.373 4.675 11.223 1.00 96.00 158 SER A O 1
ATOM 1218 N N . ILE A 1 159 ? 0.539 5.414 9.268 1.00 95.25 159 ILE A N 1
ATOM 1219 C CA . ILE A 1 159 ? 1.510 4.778 8.380 1.00 95.25 159 ILE A CA 1
ATOM 1220 C C . ILE A 1 159 ? 2.467 5.873 7.902 1.00 95.25 159 ILE A C 1
ATOM 1222 O O . ILE A 1 159 ? 2.160 6.641 6.992 1.00 95.25 159 ILE A O 1
ATOM 1226 N N . GLN A 1 160 ? 3.613 5.969 8.575 1.00 94.06 160 GLN A N 1
ATOM 1227 C CA . GLN A 1 160 ? 4.687 6.942 8.304 1.00 94.06 160 GLN A CA 1
ATOM 1228 C C . GLN A 1 160 ? 5.866 6.313 7.536 1.00 94.06 160 GLN A C 1
ATOM 1230 O O . GLN A 1 160 ? 6.724 7.017 7.004 1.00 94.06 160 GLN A O 1
ATOM 1235 N N . ALA A 1 161 ? 5.909 4.985 7.484 1.00 92.81 161 ALA A N 1
ATOM 1236 C CA . ALA A 1 161 ? 6.922 4.165 6.833 1.00 92.81 161 ALA A CA 1
ATOM 1237 C C . ALA A 1 161 ? 6.276 2.848 6.379 1.00 92.81 161 ALA A C 1
ATOM 1239 O O . ALA A 1 161 ? 5.080 2.639 6.607 1.00 92.81 161 ALA A O 1
ATOM 1240 N N . ASP A 1 162 ? 7.060 1.982 5.741 1.00 91.00 162 ASP A N 1
ATOM 1241 C CA . ASP A 1 162 ? 6.590 0.690 5.247 1.00 91.00 162 ASP A CA 1
ATOM 1242 C C . ASP A 1 162 ? 5.917 -0.124 6.361 1.00 91.00 162 ASP A C 1
ATOM 1244 O O . ASP A 1 162 ? 6.407 -0.211 7.489 1.00 91.00 162 ASP A O 1
ATOM 1248 N N . TYR A 1 163 ? 4.759 -0.698 6.046 1.00 93.94 163 TYR A N 1
ATOM 1249 C CA . TYR A 1 163 ? 3.883 -1.331 7.026 1.00 93.94 163 TYR A CA 1
ATOM 1250 C C . TYR A 1 163 ? 3.493 -2.737 6.578 1.00 93.94 163 TYR A C 1
ATOM 1252 O O . TYR A 1 163 ? 3.129 -2.967 5.425 1.00 93.94 163 TYR A O 1
ATOM 1260 N N . GLN A 1 164 ? 3.556 -3.691 7.505 1.00 96.25 164 GLN A N 1
ATOM 1261 C CA . GLN A 1 164 ? 3.180 -5.078 7.257 1.00 96.25 164 GLN A CA 1
ATOM 1262 C C . GLN A 1 164 ? 1.998 -5.465 8.136 1.00 96.25 164 GLN A C 1
ATOM 1264 O O . GLN A 1 164 ? 2.030 -5.291 9.354 1.00 96.25 164 GLN A O 1
ATOM 1269 N N . LEU A 1 165 ? 0.969 -6.027 7.512 1.00 95.62 165 LEU A N 1
ATOM 1270 C CA . LEU A 1 165 ? -0.234 -6.506 8.172 1.00 95.62 165 LEU A CA 1
ATOM 1271 C C . LEU A 1 165 ? -0.447 -7.974 7.823 1.00 95.62 165 LEU A C 1
ATOM 1273 O O . LEU A 1 165 ? -0.428 -8.345 6.655 1.00 95.62 165 LEU A O 1
ATOM 1277 N N . THR A 1 166 ? -0.680 -8.812 8.827 1.00 96.88 166 THR A N 1
ATOM 1278 C CA . THR A 1 166 ? -1.089 -10.204 8.615 1.00 96.88 166 THR A CA 1
ATOM 1279 C C . THR A 1 166 ? -2.518 -10.377 9.105 1.00 96.88 166 THR A C 1
ATOM 1281 O O . THR A 1 166 ? -2.816 -10.031 10.244 1.00 96.88 166 THR A O 1
ATOM 1284 N N . LEU A 1 167 ? -3.391 -10.904 8.247 1.00 94.69 167 LEU A N 1
ATOM 1285 C CA . LEU A 1 167 ? -4.798 -11.154 8.544 1.00 94.69 167 LEU A CA 1
ATOM 1286 C C . LEU A 1 167 ? -5.132 -12.625 8.316 1.00 94.69 167 LEU A C 1
ATOM 1288 O O . LEU A 1 167 ? -4.774 -13.206 7.292 1.00 94.69 167 LEU A O 1
ATOM 1292 N N . GLY A 1 168 ? -5.845 -13.213 9.270 1.00 89.94 168 GLY A N 1
ATOM 1293 C CA . GLY A 1 168 ? -6.332 -14.583 9.203 1.00 89.94 168 GLY A CA 1
ATOM 1294 C C . GLY A 1 168 ? -6.344 -15.260 10.566 1.00 89.94 168 GLY A C 1
ATOM 1295 O O . GLY A 1 168 ? -5.648 -14.850 11.492 1.00 89.94 168 GLY A O 1
ATOM 1296 N N . VAL A 1 169 ? -7.153 -16.305 10.656 1.00 77.81 169 VAL A N 1
ATOM 1297 C CA . VAL A 1 169 ? -7.152 -17.293 11.736 1.00 77.81 169 VAL A CA 1
ATOM 1298 C C . VAL A 1 169 ? -6.572 -18.571 11.143 1.00 77.81 169 VAL A C 1
ATOM 1300 O O . VAL A 1 169 ? -6.919 -18.921 10.013 1.00 77.81 169 VAL A O 1
ATOM 1303 N N . LYS A 1 170 ? -5.636 -19.195 11.863 1.00 60.34 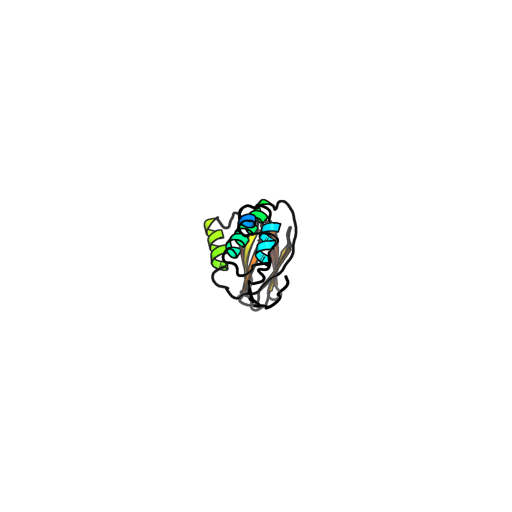170 LYS A N 1
ATOM 1304 C CA . LYS A 1 170 ? -5.087 -20.502 11.483 1.00 60.34 170 LYS A CA 1
ATOM 1305 C C . LYS A 1 170 ? -6.136 -21.591 11.650 1.00 60.34 170 LYS A C 1
ATOM 1307 O O . LYS A 1 170 ? -6.880 -21.511 12.650 1.00 60.34 170 LYS A O 1
#

Foldseek 3Di:
DDDDDDDDDDPPCPDDPPDQPDDPVRLVPDLDLVSLVSCCVVCVPDPCNVVSVVSSVVSCVVPPPDDDDDDDDDDDDDPPPPVVVVVVVCVVVPQQPDQKAKEKEAAQAQAWKWKWWDDPDIDIWTAGHRGMTMDIDGFAWTWIWMQEVNDTDTDIDGPSYYYYHYDYDD

pLDDT: mean 77.4, std 20.19, range [36.56, 98.31]

Radius of gyration: 27.57 Å; chains: 1; bounding box: 41×50×98 Å

Sequence (170 aa):
MKKTILLLFGFLSTGIFAQSQYTVEQTEKSNDPKVVANFIVNYPTHPKTPEFKRKLARLSVSSSSSHTSTSHQPQSNHRSHQETAEEATRILNGSSKGPNAHVTVKNISKCPIVVTFTGKHNYQLNVPANSTGRMSIAKGSYTISSVVCGGKYQQSRSIQADYQLTLGVK

Secondary structure (DSSP, 8-state):
--------------------SS-HHHHHH---HHHHHHHHHH-TT-TTHHHHHHHHHHHHHHH-SS------------TTTHHHHHHHHHHHH-GGGSSEEEEEEEE-SSS-EEEEEEESS-EEEEE-TT-EEEEEEESEEEEEEEEETTEEEEEEEEESS-EEEEE---